Protein AF-A0A7K9TNZ1-F1 (afdb_monomer_lite)

Structure (mmCIF, N/CA/C/O backbone):
data_AF-A0A7K9TNZ1-F1
#
_entry.id   AF-A0A7K9TNZ1-F1
#
loop_
_atom_site.group_PDB
_atom_site.id
_atom_site.type_symbol
_atom_site.label_atom_id
_atom_site.label_alt_id
_atom_site.label_comp_id
_atom_site.label_asym_id
_atom_site.label_entity_id
_atom_site.label_seq_id
_atom_site.pdbx_PDB_ins_code
_atom_site.Cartn_x
_atom_site.Cartn_y
_atom_site.Cartn_z
_atom_site.occupancy
_atom_site.B_iso_or_equiv
_atom_site.auth_seq_id
_atom_site.auth_comp_id
_atom_site.auth_asym_id
_atom_site.auth_atom_id
_atom_site.pdbx_PDB_model_num
ATOM 1 N N . PHE A 1 1 ? -8.057 1.859 35.101 1.00 91.25 1 PHE A N 1
ATOM 2 C CA . PHE A 1 1 ? -7.000 2.106 34.100 1.00 91.25 1 PHE A CA 1
ATOM 3 C C . PHE A 1 1 ? -6.013 3.099 34.682 1.00 91.25 1 PHE A C 1
ATOM 5 O O . PHE A 1 1 ? -6.468 4.070 35.271 1.00 91.25 1 PHE A O 1
ATOM 12 N N . LEU A 1 2 ? -4.711 2.841 34.562 1.00 93.88 2 LEU A N 1
ATOM 13 C CA . LEU A 1 2 ? -3.654 3.801 34.888 1.00 93.88 2 LEU A CA 1
ATOM 14 C C . LEU A 1 2 ? -3.099 4.322 33.561 1.00 93.88 2 LEU A C 1
ATOM 16 O O . LEU A 1 2 ? -2.713 3.509 32.722 1.00 93.88 2 LEU A O 1
ATOM 20 N N . THR A 1 3 ? -3.143 5.633 33.339 1.00 91.81 3 THR A N 1
ATOM 21 C CA . THR A 1 3 ? -2.630 6.248 32.107 1.00 91.81 3 THR A CA 1
ATOM 22 C C . THR A 1 3 ? -1.138 6.549 32.229 1.00 91.81 3 THR A C 1
ATOM 24 O O . THR A 1 3 ? -0.602 6.612 33.336 1.00 91.81 3 THR A O 1
ATOM 27 N N . ASP A 1 4 ? -0.466 6.787 31.101 1.00 94.06 4 ASP A N 1
ATOM 28 C CA . ASP A 1 4 ? 0.961 7.153 31.074 1.00 94.06 4 ASP A CA 1
ATOM 29 C C . ASP A 1 4 ? 1.252 8.465 31.831 1.00 94.06 4 ASP A C 1
ATOM 31 O O . ASP A 1 4 ? 2.362 8.679 32.311 1.00 94.06 4 ASP A O 1
ATOM 35 N N . ASN A 1 5 ? 0.234 9.315 32.005 1.00 93.00 5 ASN A N 1
ATOM 36 C CA . ASN A 1 5 ? 0.309 10.551 32.788 1.00 93.00 5 ASN A CA 1
ATOM 37 C C . ASN A 1 5 ? 0.120 10.316 34.301 1.00 93.00 5 ASN A C 1
ATOM 39 O O . ASN A 1 5 ? 0.139 11.267 35.078 1.00 93.00 5 ASN A O 1
ATOM 43 N N . GLY A 1 6 ? -0.101 9.067 34.726 1.00 92.38 6 GLY A N 1
ATOM 44 C CA . GLY A 1 6 ? -0.365 8.694 36.116 1.00 92.38 6 GLY A CA 1
ATOM 45 C C . GLY A 1 6 ? -1.820 8.872 36.565 1.00 92.38 6 GLY A C 1
ATOM 46 O O . GLY A 1 6 ? -2.116 8.667 37.742 1.00 92.38 6 GLY A O 1
ATOM 47 N N . GLU A 1 7 ? -2.745 9.221 35.665 1.00 93.94 7 GLU A N 1
ATOM 48 C CA . GLU A 1 7 ? -4.162 9.370 36.010 1.00 93.94 7 GLU A CA 1
ATOM 49 C C . GLU A 1 7 ? -4.831 8.006 36.197 1.00 93.94 7 GLU A C 1
ATOM 51 O O . GLU A 1 7 ? -4.594 7.057 35.442 1.00 93.94 7 GLU A O 1
ATOM 56 N N . GLN A 1 8 ? -5.714 7.920 37.192 1.00 94.19 8 GLN A N 1
ATOM 57 C CA . GLN A 1 8 ? -6.472 6.709 37.486 1.00 94.19 8 GLN A CA 1
ATOM 58 C C . GLN A 1 8 ? -7.932 6.871 37.072 1.00 94.19 8 GLN A C 1
ATOM 60 O O . GLN A 1 8 ? -8.657 7.711 37.597 1.00 94.19 8 GLN A O 1
ATOM 65 N N . VAL A 1 9 ? -8.376 6.014 36.155 1.00 92.94 9 VAL A N 1
ATOM 66 C CA . VAL A 1 9 ? -9.773 5.930 35.717 1.00 92.94 9 VAL A CA 1
ATOM 67 C C . VAL A 1 9 ? -10.398 4.666 36.297 1.00 92.94 9 VAL A C 1
ATOM 69 O O . VAL A 1 9 ? -10.047 3.551 35.891 1.00 92.94 9 VAL A O 1
ATOM 72 N N . LEU A 1 10 ? -11.319 4.836 37.244 1.00 93.69 10 LEU A N 1
ATOM 73 C CA . LEU A 1 10 ? -12.128 3.758 37.808 1.00 93.69 10 LEU A CA 1
ATOM 74 C C . LEU A 1 10 ? -13.426 3.621 37.002 1.00 93.69 10 LEU A C 1
ATOM 76 O O . LEU A 1 10 ? -14.097 4.614 36.734 1.00 93.69 10 LEU A O 1
ATOM 80 N N . VAL A 1 11 ? -13.772 2.396 36.604 1.00 93.31 11 VAL A N 1
ATOM 81 C CA . VAL A 1 11 ? -14.991 2.105 35.840 1.00 93.31 11 VAL A CA 1
ATOM 82 C C . VAL A 1 11 ? -15.801 1.072 36.603 1.00 93.31 11 VAL A C 1
ATOM 84 O O . VAL A 1 11 ? -15.355 -0.061 36.761 1.00 93.31 11 VAL A O 1
ATOM 87 N N . ASP A 1 12 ? -16.987 1.468 37.052 1.00 93.94 12 ASP A N 1
ATOM 88 C CA . ASP A 1 12 ? -17.948 0.551 37.654 1.00 93.94 12 ASP A CA 1
ATOM 89 C C . ASP A 1 12 ? -18.566 -0.362 36.582 1.00 93.94 12 ASP A C 1
ATOM 91 O O . ASP A 1 12 ? -18.963 0.094 35.502 1.00 93.94 12 ASP A O 1
ATOM 95 N N . VAL A 1 13 ? -18.623 -1.656 36.879 1.00 95.25 13 VAL A N 1
ATOM 96 C CA . VAL A 1 13 ? -19.103 -2.722 35.991 1.00 95.25 13 VAL A CA 1
ATOM 97 C C . VAL A 1 13 ? -20.244 -3.532 36.606 1.00 95.25 13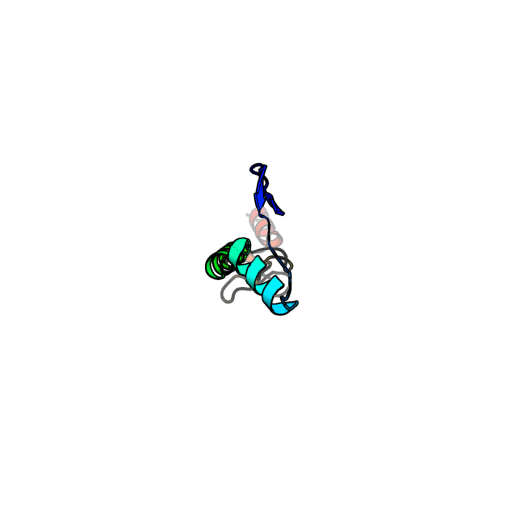 VAL A C 1
ATOM 99 O O . VAL A 1 13 ? -20.710 -4.483 35.979 1.00 95.25 13 VAL A O 1
ATOM 102 N N . GLU A 1 14 ? -20.710 -3.177 37.805 1.00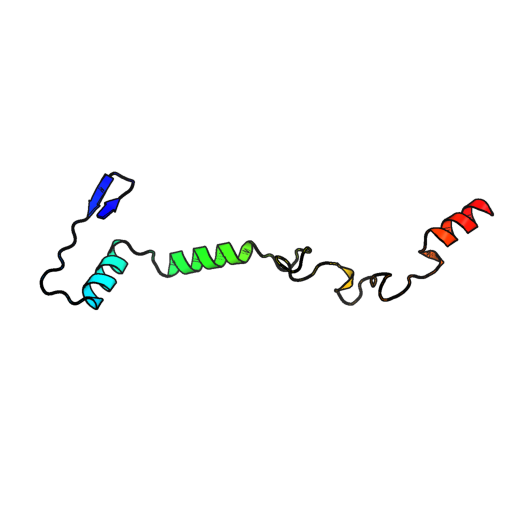 95.56 14 GLU A N 1
ATOM 103 C CA . GLU A 1 14 ? -21.812 -3.880 38.454 1.00 95.56 14 GLU A CA 1
ATOM 104 C C . GLU A 1 14 ? -23.103 -3.778 37.625 1.00 95.56 14 GLU A C 1
ATOM 106 O O . GLU A 1 14 ? -23.407 -2.742 37.034 1.00 95.56 14 GLU A O 1
ATOM 111 N N . ALA A 1 15 ? -23.839 -4.892 37.537 1.00 95.12 15 ALA A N 1
ATOM 112 C CA . ALA A 1 15 ? -25.073 -5.035 36.758 1.00 95.12 15 ALA A CA 1
ATOM 113 C C . ALA A 1 15 ? -24.972 -4.656 35.262 1.00 95.12 15 ALA A C 1
ATOM 115 O O . ALA A 1 15 ? -26.000 -4.507 34.603 1.00 95.12 15 ALA A O 1
ATOM 116 N N . LYS A 1 16 ? -23.760 -4.539 34.701 1.00 94.19 16 LYS A N 1
ATOM 117 C CA . LYS A 1 16 ? -23.549 -4.286 33.270 1.00 94.19 16 LYS A CA 1
ATOM 118 C C . LYS A 1 16 ? -23.271 -5.577 32.517 1.00 94.19 16 LYS A C 1
ATOM 120 O O . LYS A 1 16 ? -22.539 -6.457 32.967 1.00 94.19 16 LYS A O 1
ATOM 125 N N . THR A 1 17 ? -23.815 -5.666 31.315 1.00 96.38 17 THR A N 1
ATOM 126 C CA . THR A 1 17 ? -23.507 -6.745 30.377 1.00 96.38 17 THR A CA 1
ATOM 127 C C . THR A 1 17 ? -22.136 -6.541 29.730 1.00 96.38 17 THR A C 1
ATOM 129 O O . THR A 1 17 ? -21.600 -5.433 29.659 1.00 96.38 17 THR A O 1
ATOM 132 N N . ASN A 1 18 ? -21.566 -7.610 29.173 1.00 95.06 18 ASN A N 1
ATOM 133 C CA . ASN A 1 18 ? -20.288 -7.557 28.457 1.00 95.06 18 ASN A CA 1
ATOM 134 C C . ASN A 1 18 ? -20.267 -6.509 27.324 1.00 95.06 18 ASN A C 1
ATOM 136 O O . ASN A 1 18 ? -19.249 -5.847 27.105 1.00 95.06 18 ASN A O 1
ATOM 140 N N . ARG A 1 19 ? -21.387 -6.336 26.611 1.00 96.19 19 ARG A N 1
ATOM 141 C CA . ARG A 1 19 ? -21.521 -5.348 25.531 1.00 96.19 19 ARG A CA 1
ATOM 142 C C . ARG A 1 19 ? -21.482 -3.921 26.069 1.00 96.19 19 ARG A C 1
ATOM 144 O O . ARG A 1 19 ? -20.717 -3.111 25.554 1.00 96.19 19 ARG A O 1
ATOM 151 N N . GLU A 1 20 ? -22.233 -3.645 27.131 1.00 94.56 20 GLU A N 1
ATOM 152 C CA . GLU A 1 20 ? -22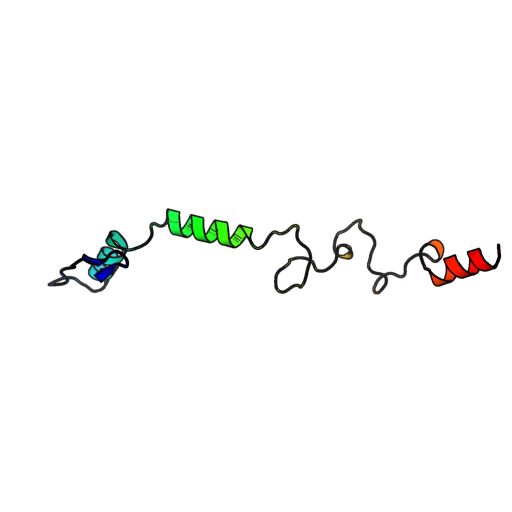.287 -2.321 27.762 1.00 94.56 20 GLU A CA 1
ATOM 153 C C . GLU A 1 20 ? -20.934 -1.918 28.347 1.00 94.56 20 GLU A C 1
ATOM 155 O O . GLU A 1 20 ? -20.494 -0.786 28.155 1.00 94.56 20 GLU A O 1
ATOM 160 N N . ILE A 1 21 ? -20.231 -2.854 28.994 1.00 95.81 21 ILE A N 1
ATOM 161 C CA . ILE A 1 21 ? -18.872 -2.623 29.499 1.00 95.81 21 ILE A CA 1
ATOM 162 C C . ILE A 1 21 ? -17.934 -2.251 28.340 1.00 95.81 21 ILE A C 1
ATOM 164 O O . ILE A 1 21 ? -17.202 -1.263 28.423 1.00 95.81 21 ILE A O 1
ATOM 168 N N . THR A 1 22 ? -17.989 -2.992 27.230 1.00 95.31 22 THR A N 1
ATOM 169 C CA . THR A 1 22 ? -17.121 -2.759 26.062 1.00 95.31 22 THR A CA 1
ATOM 170 C C . THR A 1 22 ? -17.397 -1.406 25.404 1.00 95.31 22 THR A C 1
ATOM 172 O O . THR A 1 22 ? -16.466 -0.660 25.092 1.00 95.31 22 THR A O 1
ATOM 175 N N . GLU A 1 23 ? -18.668 -1.059 25.201 1.00 94.56 23 GLU A N 1
ATOM 176 C CA . GLU A 1 23 ? -19.063 0.225 24.616 1.00 94.56 23 GLU A CA 1
ATOM 177 C C . GLU A 1 23 ? -18.698 1.401 25.525 1.00 94.56 23 GLU A C 1
ATOM 179 O O . GLU A 1 23 ? -18.215 2.427 25.041 1.00 94.56 23 GLU A O 1
ATOM 184 N N . HIS A 1 24 ? -18.851 1.241 26.841 1.00 94.06 24 HIS A N 1
ATOM 185 C CA . HIS A 1 24 ? -18.488 2.258 27.819 1.00 94.06 24 HIS A CA 1
ATOM 186 C C . HIS A 1 24 ? -16.977 2.526 27.843 1.00 94.06 24 HIS A C 1
ATOM 188 O O . HIS A 1 24 ? -16.558 3.680 27.749 1.00 94.06 24 HIS A O 1
ATOM 194 N N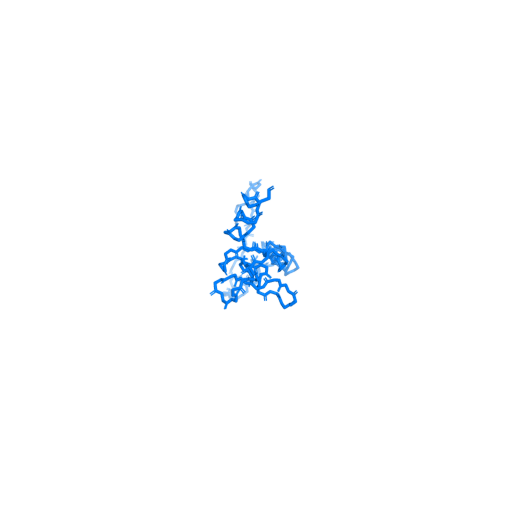 . ILE A 1 25 ? -16.148 1.475 27.866 1.00 94.62 25 ILE A N 1
ATOM 195 C CA . ILE A 1 25 ? -14.684 1.615 27.789 1.00 94.62 25 ILE A CA 1
ATOM 196 C C . ILE A 1 25 ? -14.280 2.270 26.462 1.00 94.62 25 ILE A C 1
ATOM 198 O O . ILE A 1 25 ? -13.474 3.202 26.451 1.00 94.62 25 ILE A O 1
ATOM 202 N N . LYS A 1 26 ? -14.880 1.842 25.342 1.00 93.88 26 LYS A N 1
ATOM 203 C CA . LYS A 1 26 ? -14.628 2.432 24.019 1.00 93.88 26 LYS A CA 1
ATOM 204 C C . LYS A 1 26 ? -15.009 3.912 23.959 1.00 93.88 26 LYS A C 1
ATOM 206 O O . LYS A 1 26 ? -14.358 4.665 23.246 1.00 93.88 26 LYS A O 1
ATOM 211 N N . LYS A 1 27 ? -16.039 4.334 24.693 1.00 92.06 27 LYS A N 1
ATOM 212 C CA . LYS A 1 27 ? -16.467 5.734 24.756 1.00 92.06 27 LYS A CA 1
ATOM 213 C C . LYS A 1 27 ? -15.511 6.611 25.569 1.00 92.06 27 LYS A C 1
ATOM 215 O O . LYS A 1 27 ? -15.298 7.752 25.181 1.00 92.06 27 LYS A O 1
ATOM 220 N N . ILE A 1 28 ? -14.976 6.108 26.684 1.00 92.88 28 ILE A N 1
ATOM 221 C CA . ILE A 1 28 ? -14.123 6.897 27.593 1.00 92.88 28 ILE A CA 1
ATOM 222 C C . ILE A 1 28 ? -12.667 6.932 27.115 1.00 92.88 28 ILE A C 1
ATOM 224 O O . ILE A 1 28 ? -12.051 7.991 27.123 1.00 92.88 28 ILE A O 1
ATOM 228 N N . LEU A 1 29 ? -12.114 5.782 26.719 1.00 93.38 29 LEU A N 1
ATOM 229 C CA . LEU A 1 29 ? -10.684 5.629 26.414 1.00 93.38 29 LEU A CA 1
ATOM 230 C C . LEU A 1 29 ? -10.407 5.241 24.956 1.00 93.38 29 LEU A C 1
ATOM 232 O O . LEU A 1 29 ? -9.256 5.232 24.523 1.00 93.38 29 LEU A O 1
ATOM 236 N N . GLY A 1 30 ? -11.434 4.875 24.189 1.00 93.06 30 GLY A N 1
ATOM 237 C CA . GLY A 1 30 ? -11.262 4.498 22.792 1.00 93.06 30 GLY A CA 1
ATOM 238 C C . GLY A 1 30 ? -10.999 5.710 21.902 1.00 93.06 30 GLY A C 1
ATOM 239 O O . GLY A 1 30 ? -11.576 6.781 22.082 1.00 93.06 30 GLY A O 1
ATOM 240 N N . LYS A 1 31 ? -10.155 5.523 20.883 1.00 94.88 31 LYS A N 1
ATOM 241 C CA . LYS A 1 31 ? -9.975 6.526 19.828 1.00 94.88 31 LYS A CA 1
ATOM 242 C C . LYS A 1 31 ? -11.301 6.779 19.107 1.00 94.88 31 LYS A C 1
ATOM 244 O O . LYS A 1 31 ? -12.081 5.849 18.868 1.00 94.88 31 LYS A O 1
ATOM 249 N N . SER A 1 32 ? -11.532 8.029 18.710 1.00 93.31 32 SER A N 1
ATOM 250 C CA . SER A 1 32 ? -12.680 8.369 17.872 1.00 93.31 32 SER A CA 1
ATOM 251 C C . SER A 1 32 ? -12.546 7.712 16.492 1.00 93.31 32 SER A C 1
ATOM 253 O O . SER A 1 32 ? -11.442 7.414 16.025 1.00 93.31 32 SER A O 1
ATOM 255 N N . LYS A 1 33 ? -13.679 7.494 15.815 1.00 93.06 33 LYS A N 1
ATOM 256 C CA . LYS A 1 33 ? -13.677 6.966 14.440 1.00 93.06 33 LYS A CA 1
ATOM 257 C C . LYS A 1 33 ? -12.886 7.872 13.496 1.00 93.06 33 LYS A C 1
ATOM 259 O O . LYS A 1 33 ? -12.107 7.375 12.696 1.00 93.06 33 LYS A O 1
ATOM 264 N N . GLU A 1 34 ? -13.024 9.184 13.660 1.00 94.69 34 GLU A N 1
ATOM 265 C CA . GLU A 1 34 ? -12.298 10.178 12.871 1.00 94.69 34 GLU A CA 1
ATOM 266 C C . GLU A 1 34 ? -10.777 10.051 13.043 1.00 94.69 34 GLU A C 1
ATOM 268 O O . GLU A 1 34 ? -10.040 10.055 12.056 1.00 94.69 34 GLU A O 1
ATOM 273 N N . THR A 1 35 ? -10.291 9.877 14.278 1.00 94.31 35 THR A N 1
ATOM 274 C CA . THR A 1 35 ? -8.860 9.662 14.535 1.00 94.31 35 THR A CA 1
ATOM 275 C C . THR A 1 35 ? -8.366 8.383 13.861 1.00 94.31 35 THR A C 1
ATOM 277 O O . THR A 1 35 ? -7.321 8.404 13.215 1.00 94.31 35 THR A O 1
ATOM 280 N N . LEU A 1 36 ? -9.130 7.288 13.945 1.00 94.56 36 LEU A N 1
ATOM 281 C CA . LEU A 1 36 ? -8.777 6.021 13.295 1.00 94.56 36 LEU A CA 1
ATOM 282 C C . LEU A 1 36 ? -8.724 6.151 11.765 1.00 94.56 36 LEU A C 1
ATOM 284 O O . LEU A 1 36 ? -7.777 5.681 11.137 1.00 94.56 36 LEU A O 1
ATOM 288 N N . GLU A 1 37 ? -9.705 6.824 11.163 1.00 95.12 37 GLU A N 1
ATOM 289 C CA . GLU A 1 37 ? -9.746 7.072 9.718 1.00 95.12 37 GLU A CA 1
ATOM 290 C C . GLU A 1 37 ? -8.589 7.964 9.253 1.00 95.12 37 GLU A C 1
ATOM 292 O O . GLU A 1 37 ? -8.017 7.744 8.180 1.00 95.12 37 GLU A O 1
ATOM 297 N N . LYS A 1 38 ? -8.211 8.965 10.058 1.00 94.81 38 LYS A N 1
ATOM 298 C CA . LYS A 1 38 ? -7.061 9.830 9.780 1.00 94.81 38 LYS A CA 1
ATOM 299 C C . LYS A 1 38 ? -5.750 9.044 9.818 1.00 94.81 38 LYS A C 1
ATOM 301 O O . LYS A 1 38 ? -4.980 9.133 8.862 1.00 94.81 38 LYS A O 1
ATOM 306 N N . GLU A 1 39 ? -5.528 8.242 10.858 1.00 93.75 39 GLU A N 1
ATOM 307 C CA . GLU A 1 39 ? -4.346 7.376 10.988 1.00 93.75 39 GLU A CA 1
ATOM 308 C C . GLU A 1 39 ? -4.249 6.386 9.815 1.00 93.75 39 GLU A C 1
ATOM 310 O O . GLU A 1 39 ? -3.181 6.194 9.226 1.00 93.75 39 GLU A O 1
ATOM 315 N N . GLU A 1 40 ? -5.375 5.792 9.408 1.00 93.06 40 GLU A N 1
ATOM 316 C CA . GLU A 1 40 ? -5.414 4.892 8.256 1.00 93.06 40 GLU A CA 1
ATOM 317 C C . GLU A 1 40 ? -5.070 5.622 6.948 1.00 93.06 40 GLU A C 1
ATOM 319 O O . GLU A 1 40 ? -4.299 5.116 6.125 1.00 93.06 40 GLU A O 1
ATOM 324 N N . ARG A 1 41 ? -5.611 6.830 6.751 1.00 90.75 41 ARG A N 1
ATOM 325 C CA . ARG A 1 41 ? -5.325 7.665 5.578 1.00 90.75 41 ARG A CA 1
ATOM 326 C C . ARG A 1 41 ? -3.854 8.063 5.516 1.00 90.75 41 ARG A C 1
ATOM 328 O O . ARG A 1 41 ? -3.270 8.042 4.436 1.00 90.75 41 ARG A O 1
ATOM 335 N N . GLU A 1 42 ? -3.249 8.410 6.646 1.00 91.19 42 GLU A N 1
ATOM 336 C CA . GLU A 1 42 ? -1.824 8.734 6.734 1.00 91.19 42 GLU A CA 1
ATOM 337 C C . GLU A 1 42 ? -0.950 7.520 6.413 1.00 91.19 42 GLU A C 1
ATOM 339 O O . GLU A 1 42 ? -0.028 7.636 5.605 1.00 91.19 42 GLU A O 1
ATOM 344 N N . ARG A 1 43 ? -1.300 6.330 6.916 1.00 87.50 43 ARG A N 1
ATOM 345 C CA . ARG A 1 43 ? -0.594 5.088 6.567 1.00 87.50 43 ARG A CA 1
ATOM 346 C C . ARG A 1 43 ? -0.654 4.788 5.067 1.00 87.50 43 ARG A C 1
ATOM 348 O O . ARG A 1 43 ? 0.346 4.371 4.491 1.00 87.50 43 ARG A O 1
ATOM 355 N N . LYS A 1 44 ? -1.795 5.036 4.412 1.00 84.81 44 LYS A N 1
ATOM 356 C CA . LYS A 1 44 ? -1.949 4.861 2.953 1.00 84.81 44 LYS A CA 1
ATOM 357 C C . LYS A 1 44 ? -1.082 5.826 2.136 1.00 84.81 44 LYS A C 1
ATOM 359 O O . LYS A 1 44 ? -0.656 5.462 1.045 1.00 84.81 44 LYS A O 1
ATOM 364 N N . LYS A 1 45 ? -0.782 7.029 2.643 1.00 78.31 45 LYS A N 1
ATOM 365 C CA . LYS A 1 45 ? 0.123 7.975 1.957 1.00 78.31 45 LYS A CA 1
ATOM 366 C C . LYS A 1 45 ? 1.558 7.454 1.856 1.00 78.31 45 LYS A C 1
ATOM 368 O O . LYS A 1 45 ? 2.260 7.849 0.931 1.00 78.31 45 LYS A O 1
ATOM 373 N N . LEU A 1 46 ? 1.979 6.578 2.773 1.00 73.94 46 LEU A N 1
ATOM 374 C CA . LEU A 1 46 ? 3.328 6.006 2.779 1.00 73.94 46 LEU A CA 1
ATOM 375 C C . LEU A 1 46 ? 3.590 5.138 1.535 1.00 73.94 46 LEU A C 1
ATOM 377 O O . LEU A 1 46 ? 4.701 5.121 1.014 1.00 73.94 46 LEU A O 1
ATOM 381 N N . SER A 1 47 ? 2.558 4.464 1.020 1.00 81.75 47 SER A N 1
ATOM 382 C CA . SER A 1 47 ? 2.604 3.713 -0.238 1.00 81.75 47 SER A CA 1
ATOM 383 C C . SER A 1 47 ? 2.178 4.606 -1.406 1.00 81.75 47 SER A C 1
ATOM 385 O O . SER A 1 47 ? 1.009 4.623 -1.799 1.00 81.75 47 SER A O 1
ATOM 387 N N . HIS A 1 48 ? 3.111 5.391 -1.945 1.00 86.44 48 HIS A N 1
ATOM 388 C CA . HIS A 1 48 ? 2.787 6.350 -2.999 1.00 86.44 48 HIS A CA 1
ATOM 389 C C . HIS A 1 48 ? 2.816 5.698 -4.400 1.00 86.44 48 HIS A C 1
ATOM 391 O O . HIS A 1 48 ? 3.856 5.175 -4.802 1.00 86.44 48 HIS A O 1
ATOM 397 N N . PRO A 1 49 ? 1.732 5.757 -5.199 1.00 88.94 49 PRO A N 1
ATOM 398 C CA . PRO A 1 49 ? 1.611 5.010 -6.461 1.00 88.94 49 PRO A CA 1
ATOM 399 C C . PRO A 1 49 ? 2.580 5.459 -7.567 1.00 88.94 49 PRO A C 1
ATOM 401 O O . PRO A 1 49 ? 2.832 4.715 -8.518 1.00 88.94 49 PRO A O 1
ATOM 404 N N . ALA A 1 50 ? 3.128 6.672 -7.467 1.00 90.62 50 ALA A N 1
ATOM 405 C CA . ALA A 1 50 ? 4.118 7.180 -8.417 1.00 90.62 50 ALA A CA 1
ATOM 406 C C . ALA A 1 50 ? 5.549 6.685 -8.136 1.00 90.62 50 ALA A C 1
ATOM 408 O O . ALA A 1 50 ? 6.451 6.961 -8.921 1.00 90.62 50 ALA A O 1
ATOM 409 N N . THR A 1 51 ? 5.775 5.973 -7.029 1.00 93.00 51 THR A N 1
ATOM 410 C CA . THR A 1 51 ? 7.095 5.419 -6.703 1.00 93.00 51 THR A CA 1
ATOM 411 C C . THR A 1 51 ? 7.331 4.090 -7.418 1.00 93.00 51 THR A C 1
ATOM 413 O O . THR A 1 51 ? 6.396 3.317 -7.638 1.00 93.00 51 THR A O 1
ATOM 416 N N . PHE A 1 52 ? 8.593 3.833 -7.760 1.00 95.31 52 PHE A N 1
ATOM 417 C CA . PHE A 1 52 ? 9.044 2.596 -8.393 1.00 95.31 52 PHE A CA 1
ATOM 418 C C . PHE A 1 52 ? 9.969 1.842 -7.446 1.00 95.31 52 PHE A C 1
ATOM 420 O O . PHE A 1 52 ? 10.758 2.457 -6.727 1.00 95.31 52 PHE A O 1
ATOM 427 N N . GLY A 1 53 ? 9.889 0.519 -7.464 1.00 94.69 53 GLY A N 1
ATOM 428 C CA . GLY A 1 53 ? 10.726 -0.343 -6.642 1.00 94.69 53 GLY A CA 1
ATOM 429 C C . GLY A 1 53 ? 10.142 -1.748 -6.526 1.00 94.69 53 GLY A C 1
ATOM 430 O O . GLY A 1 53 ? 9.218 -2.083 -7.259 1.00 94.69 53 GLY A O 1
ATOM 431 N N . PRO A 1 54 ? 10.644 -2.580 -5.601 1.00 95.12 54 PRO A N 1
ATOM 432 C CA . PRO A 1 54 ? 10.225 -3.975 -5.483 1.00 95.12 54 PRO A CA 1
ATOM 433 C C . PRO A 1 54 ? 8.707 -4.132 -5.330 1.00 95.12 54 PRO A C 1
ATOM 435 O O . PRO A 1 54 ? 8.090 -3.418 -4.529 1.00 95.12 54 PRO A O 1
ATOM 438 N N . LYS A 1 55 ? 8.122 -5.138 -5.997 1.00 91.00 55 LYS A N 1
ATOM 439 C CA . LYS A 1 55 ? 6.670 -5.430 -5.979 1.00 91.00 55 LYS A CA 1
ATOM 440 C C . LYS A 1 55 ? 6.046 -5.592 -4.594 1.00 91.00 55 LYS A C 1
ATOM 442 O O . LYS A 1 55 ? 4.835 -5.477 -4.441 1.00 91.00 55 LYS A O 1
ATOM 447 N N . LYS A 1 56 ? 6.858 -5.848 -3.565 1.00 93.00 56 LYS A N 1
ATOM 448 C CA . LYS A 1 56 ? 6.400 -5.901 -2.172 1.00 93.00 56 LYS A CA 1
ATOM 449 C C . LYS A 1 56 ? 5.848 -4.557 -1.675 1.00 93.00 56 LYS A C 1
ATOM 451 O O . LYS A 1 56 ? 4.957 -4.553 -0.832 1.00 93.00 56 LYS A O 1
ATOM 456 N N . TYR A 1 57 ? 6.395 -3.439 -2.154 1.00 90.50 57 TYR A N 1
ATOM 457 C CA . TYR A 1 57 ? 6.098 -2.101 -1.627 1.00 90.50 57 TYR A CA 1
ATOM 458 C C . TYR A 1 57 ? 5.613 -1.117 -2.696 1.00 90.50 57 TYR A C 1
ATOM 460 O O . TYR A 1 57 ? 5.007 -0.103 -2.355 1.00 90.50 57 TYR A O 1
ATOM 468 N N . HIS A 1 58 ? 5.866 -1.408 -3.973 1.00 93.44 58 HIS A N 1
ATOM 469 C CA . HIS A 1 58 ? 5.559 -0.520 -5.089 1.00 93.44 58 HIS A CA 1
ATOM 470 C C . HIS A 1 58 ? 4.724 -1.235 -6.146 1.00 93.44 58 HIS A C 1
ATOM 472 O O . HIS A 1 58 ? 4.787 -2.452 -6.298 1.00 93.44 58 HIS A O 1
ATOM 478 N N . LEU A 1 59 ? 3.950 -0.451 -6.896 1.00 92.88 59 LEU A N 1
ATOM 479 C CA . LEU A 1 59 ? 3.090 -0.973 -7.960 1.00 92.88 59 LEU A CA 1
ATOM 480 C C . LEU A 1 59 ? 3.878 -1.387 -9.206 1.00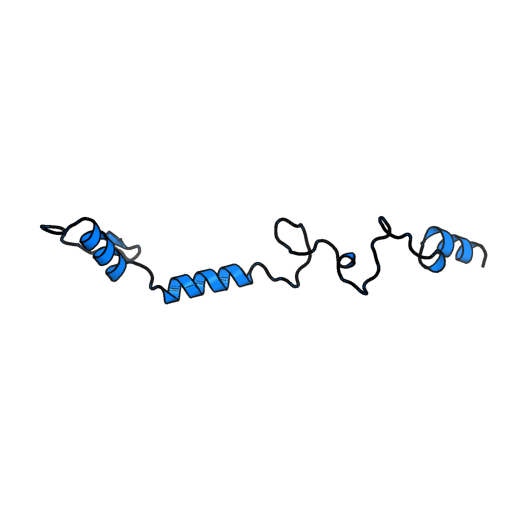 92.88 59 LEU A C 1
ATOM 482 O O . LEU A 1 59 ? 3.414 -2.237 -9.957 1.00 92.88 59 LEU A O 1
ATOM 486 N N . ARG A 1 60 ? 5.030 -0.750 -9.436 1.00 94.19 60 ARG A N 1
ATOM 487 C CA . ARG A 1 60 ? 5.870 -0.925 -10.624 1.00 94.19 60 ARG A CA 1
ATOM 488 C C . ARG A 1 60 ? 7.325 -1.026 -10.203 1.00 94.19 60 ARG A C 1
ATOM 490 O O . ARG A 1 60 ? 7.770 -0.243 -9.362 1.00 94.19 60 ARG A O 1
ATOM 497 N N . GLU A 1 61 ? 8.065 -1.944 -10.807 1.00 95.56 61 GLU A N 1
ATOM 498 C CA . GLU A 1 61 ? 9.492 -2.133 -10.531 1.00 95.56 61 GLU A CA 1
ATOM 499 C C . GLU A 1 61 ? 10.348 -1.282 -11.454 1.00 95.56 61 GLU A C 1
ATOM 501 O O . GLU A 1 61 ? 11.297 -0.635 -11.008 1.00 95.56 61 GLU A O 1
ATOM 506 N N . CYS A 1 62 ? 9.986 -1.241 -12.733 1.00 95.88 62 CYS A N 1
ATOM 507 C CA . CYS A 1 62 ? 10.721 -0.493 -13.735 1.00 95.88 62 CYS A CA 1
ATOM 508 C C . CYS A 1 62 ? 9.795 0.414 -14.547 1.00 95.88 62 CYS A C 1
ATOM 510 O O . CYS A 1 62 ? 8.635 0.104 -14.808 1.00 95.88 62 CYS A O 1
ATOM 512 N N . MET A 1 63 ? 10.345 1.534 -15.014 1.00 96.19 63 MET A N 1
ATOM 513 C CA . MET A 1 63 ? 9.647 2.475 -15.893 1.00 96.19 63 MET A CA 1
ATOM 514 C C . MET A 1 63 ? 9.202 1.831 -17.217 1.00 96.19 63 MET A C 1
ATOM 516 O O . MET A 1 63 ? 8.237 2.285 -17.822 1.00 96.19 63 MET A O 1
ATOM 520 N N . CYS A 1 64 ? 9.863 0.753 -17.650 1.00 95.50 64 CYS A N 1
ATOM 521 C CA . CYS A 1 64 ? 9.511 0.036 -18.876 1.00 95.50 64 CYS A CA 1
ATOM 522 C C . CYS A 1 64 ? 8.115 -0.611 -18.845 1.00 95.50 64 CYS A C 1
ATOM 524 O O . CYS A 1 64 ? 7.637 -1.060 -19.879 1.00 95.50 64 CYS A O 1
ATOM 526 N N . GLU A 1 65 ? 7.485 -0.706 -17.670 1.00 93.94 65 GLU A N 1
ATOM 527 C CA . GLU A 1 65 ? 6.108 -1.189 -17.507 1.00 93.94 65 GLU A CA 1
ATOM 528 C C . GLU A 1 65 ? 5.064 -0.144 -17.931 1.00 93.94 65 GLU A C 1
ATOM 530 O O . GLU A 1 65 ? 3.881 -0.458 -18.026 1.00 93.94 65 GLU A O 1
ATOM 535 N N . ILE A 1 66 ? 5.476 1.108 -18.154 1.00 94.25 66 ILE A N 1
ATOM 536 C CA . ILE A 1 66 ? 4.584 2.189 -18.570 1.00 94.25 66 ILE A CA 1
ATOM 537 C C . ILE A 1 66 ? 4.542 2.267 -20.093 1.00 94.25 66 ILE A C 1
ATOM 539 O O . ILE A 1 66 ? 5.570 2.417 -20.754 1.00 94.25 66 ILE A O 1
ATOM 543 N N . GLU A 1 67 ? 3.334 2.221 -20.648 1.00 94.06 67 GLU A N 1
ATOM 544 C CA . GLU A 1 67 ? 3.109 2.363 -22.085 1.00 94.06 67 GLU A CA 1
ATOM 545 C C . GLU A 1 67 ? 3.675 3.686 -22.623 1.00 94.06 67 GLU A C 1
ATOM 547 O O . GLU A 1 67 ? 3.608 4.737 -21.983 1.00 94.06 67 GLU A O 1
ATOM 552 N N . GLY A 1 68 ? 4.273 3.624 -23.813 1.00 94.75 68 GLY A N 1
ATOM 553 C CA . GLY A 1 68 ? 4.966 4.754 -24.433 1.00 94.75 68 GLY A CA 1
ATOM 554 C C . GLY A 1 68 ? 6.400 4.979 -23.938 1.00 94.75 68 GLY A C 1
ATOM 555 O O . GLY A 1 68 ? 7.132 5.739 -24.569 1.00 94.75 68 GLY A O 1
ATOM 556 N N . GLN A 1 69 ? 6.836 4.314 -22.861 1.00 96.12 69 GLN A N 1
ATOM 557 C CA . GLN A 1 69 ? 8.240 4.318 -22.441 1.00 96.12 69 GLN A CA 1
ATOM 558 C C . GLN A 1 69 ? 9.068 3.289 -23.216 1.00 96.12 69 GLN A C 1
ATOM 560 O O . GLN A 1 69 ? 8.547 2.379 -23.862 1.00 96.12 69 GLN A O 1
ATOM 565 N N . VAL A 1 70 ? 10.394 3.434 -23.144 1.00 96.12 70 VAL A N 1
ATOM 566 C CA . VAL A 1 70 ? 11.323 2.492 -23.778 1.00 96.12 70 VAL A CA 1
ATOM 567 C C . VAL A 1 70 ? 11.188 1.113 -23.110 1.00 96.12 70 VAL A C 1
ATOM 569 O O . VAL A 1 70 ? 11.353 1.015 -21.889 1.00 96.12 70 VAL A O 1
ATOM 572 N N . PRO A 1 71 ? 10.916 0.039 -23.876 1.00 96.50 71 PRO A N 1
ATOM 573 C CA . PRO A 1 71 ? 10.780 -1.300 -23.319 1.00 96.50 71 PRO A CA 1
ATOM 574 C C . PRO A 1 71 ? 12.125 -1.830 -22.809 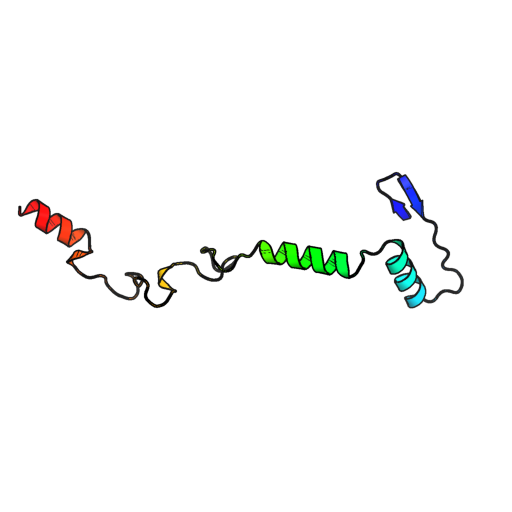1.00 96.50 71 PRO A C 1
ATOM 576 O O . PRO A 1 71 ? 13.198 -1.450 -23.287 1.00 96.50 71 PRO A O 1
ATOM 579 N N . CYS A 1 72 ? 12.078 -2.746 -21.840 1.00 96.94 72 CYS A N 1
ATOM 580 C CA . CYS A 1 72 ? 13.297 -3.350 -21.314 1.00 96.94 72 CYS A CA 1
ATOM 581 C C . CYS A 1 72 ? 13.973 -4.229 -22.393 1.00 96.94 72 CYS A C 1
ATOM 583 O O . CYS A 1 72 ? 13.289 -5.050 -23.017 1.00 96.94 72 CYS A O 1
ATOM 585 N N . PRO A 1 73 ? 15.310 -4.129 -22.574 1.00 96.31 73 PRO A N 1
ATOM 586 C CA . PRO A 1 73 ? 16.058 -4.891 -23.579 1.00 96.31 73 PRO A CA 1
ATOM 587 C C . PRO A 1 73 ? 15.894 -6.411 -23.498 1.00 96.31 73 PRO A C 1
ATOM 589 O O . PRO A 1 73 ? 16.135 -7.100 -24.486 1.00 96.31 73 PRO A O 1
ATOM 592 N N . ALA A 1 74 ? 15.521 -6.929 -22.322 1.00 95.31 74 ALA A N 1
ATOM 593 C CA . ALA A 1 74 ? 15.268 -8.350 -22.103 1.00 95.31 74 ALA A CA 1
ATOM 594 C C . ALA A 1 74 ? 14.029 -8.857 -22.862 1.00 95.31 74 ALA A C 1
ATOM 596 O O . ALA A 1 74 ? 14.000 -10.020 -23.253 1.00 95.31 74 ALA A O 1
ATOM 597 N N . PHE A 1 75 ? 13.031 -7.995 -23.086 1.00 93.50 75 PHE A N 1
ATOM 598 C CA . PHE A 1 75 ? 11.810 -8.337 -23.822 1.00 93.50 75 PHE A CA 1
ATOM 599 C C . PHE A 1 75 ? 11.872 -7.874 -25.276 1.00 93.50 75 PHE A C 1
ATOM 601 O O . PHE A 1 75 ? 11.474 -8.608 -26.176 1.00 93.50 75 PHE A O 1
ATOM 608 N N . VAL A 1 76 ? 12.381 -6.660 -25.510 1.00 94.94 76 VAL A N 1
ATOM 609 C CA . VAL A 1 76 ? 12.481 -6.065 -26.846 1.00 94.94 76 VAL A CA 1
ATOM 610 C C . VAL A 1 76 ? 13.904 -5.552 -27.050 1.00 94.94 76 VAL A C 1
ATOM 612 O O . VAL A 1 76 ? 14.294 -4.571 -26.413 1.00 94.94 76 VAL A O 1
ATOM 615 N N . PRO A 1 77 ? 14.704 -6.182 -27.929 1.00 95.38 77 PRO A N 1
ATOM 616 C CA . PRO A 1 77 ? 16.056 -5.725 -28.207 1.00 95.38 77 PRO A CA 1
ATOM 617 C C . PRO A 1 77 ? 16.065 -4.279 -28.705 1.00 95.38 77 PRO A C 1
ATOM 619 O O . PRO A 1 77 ? 15.370 -3.932 -29.659 1.00 95.38 77 PRO A O 1
ATOM 622 N N . LEU A 1 78 ? 16.896 -3.443 -28.085 1.00 95.25 78 LEU A N 1
ATOM 623 C CA . LEU A 1 78 ? 17.050 -2.056 -28.519 1.00 95.25 78 LEU A CA 1
ATOM 624 C C . LEU A 1 78 ? 17.751 -1.965 -29.890 1.00 95.25 78 LEU A C 1
ATOM 626 O O . LEU A 1 78 ? 18.573 -2.835 -30.216 1.00 95.25 78 LEU A O 1
ATOM 630 N N . PRO A 1 79 ? 17.499 -0.891 -30.663 1.00 95.81 79 PRO A N 1
ATOM 631 C CA . PRO A 1 79 ? 18.185 -0.626 -31.928 1.00 95.81 79 PRO A CA 1
ATOM 632 C C . PRO A 1 79 ? 19.713 -0.635 -31.790 1.00 95.81 79 PRO A C 1
ATOM 634 O O . PRO A 1 79 ? 20.266 -0.313 -30.730 1.00 95.81 79 PRO A O 1
ATOM 637 N N . LYS A 1 80 ? 20.425 -1.009 -32.860 1.00 94.88 80 LYS A N 1
ATOM 638 C CA . LYS A 1 80 ? 21.895 -1.154 -32.840 1.00 94.88 80 LYS A CA 1
ATOM 639 C C . LYS A 1 80 ? 22.582 0.165 -32.499 1.00 94.88 80 LYS A C 1
ATOM 641 O O . LYS A 1 80 ? 23.545 0.174 -31.739 1.00 94.88 80 LYS A O 1
ATOM 646 N N . GLU A 1 81 ? 22.011 1.260 -32.973 1.00 93.56 81 GLU A N 1
ATOM 647 C CA . GLU A 1 81 ? 22.446 2.637 -32.775 1.00 93.56 81 GLU A CA 1
ATOM 648 C C . GLU A 1 81 ? 22.406 3.035 -31.297 1.00 93.56 81 GLU A C 1
ATOM 650 O O . GLU A 1 81 ? 23.138 3.929 -30.893 1.00 93.56 81 GLU A O 1
ATOM 655 N N . MET A 1 82 ? 21.592 2.371 -30.465 1.00 92.62 82 MET A N 1
ATOM 656 C CA . MET A 1 82 ? 21.510 2.611 -29.018 1.00 92.62 82 MET A CA 1
ATOM 657 C C . MET A 1 82 ? 22.402 1.673 -28.194 1.00 92.62 82 MET A C 1
ATOM 659 O O . MET A 1 82 ? 22.657 1.945 -27.021 1.00 92.62 82 MET A O 1
ATOM 663 N N . ARG A 1 83 ? 22.911 0.587 -28.784 1.00 94.19 83 ARG A N 1
ATOM 664 C CA . ARG A 1 83 ? 23.674 -0.452 -28.078 1.00 94.19 83 ARG A CA 1
ATOM 665 C C . ARG A 1 83 ? 25.170 -0.133 -28.066 1.00 94.19 83 ARG A C 1
ATOM 667 O O . ARG A 1 83 ? 25.785 0.086 -29.108 1.00 94.19 83 ARG A O 1
ATOM 674 N N . GLY A 1 84 ? 25.782 -0.201 -26.881 1.00 94.56 84 GLY A N 1
ATOM 675 C CA . GLY A 1 84 ? 27.194 0.151 -26.670 1.00 94.56 84 GLY A CA 1
ATOM 676 C C . GLY A 1 84 ? 28.179 -0.583 -27.588 1.00 94.56 84 GLY A C 1
ATOM 677 O O . GLY A 1 84 ? 29.070 0.051 -28.137 1.00 94.56 84 GLY A O 1
ATOM 678 N N . LYS A 1 85 ? 27.969 -1.886 -27.841 1.00 94.75 85 LYS A N 1
ATOM 679 C CA . LYS A 1 85 ? 28.826 -2.697 -28.730 1.00 94.75 85 LYS A CA 1
ATOM 680 C C . LYS A 1 85 ? 29.014 -2.072 -30.121 1.00 94.75 85 LYS A C 1
ATOM 682 O O . LYS A 1 85 ? 30.129 -2.068 -30.625 1.00 94.75 85 LYS A O 1
ATOM 687 N N . TYR A 1 86 ? 27.944 -1.558 -30.734 1.00 94.19 86 TYR A N 1
ATOM 688 C CA . TYR A 1 86 ? 28.012 -0.984 -32.084 1.00 94.19 86 TYR A CA 1
ATOM 689 C C . TYR A 1 86 ? 28.490 0.469 -32.060 1.00 94.19 86 TYR A C 1
ATOM 691 O O . TYR A 1 86 ? 29.289 0.850 -32.907 1.00 94.19 86 TYR A O 1
ATOM 699 N N . LYS A 1 87 ? 28.093 1.253 -31.045 1.00 93.19 87 LYS A N 1
ATOM 700 C CA . LYS A 1 87 ? 28.613 2.618 -30.854 1.00 93.19 87 LYS A CA 1
ATOM 701 C C . LYS A 1 87 ? 30.136 2.643 -30.717 1.00 93.19 87 LYS A C 1
ATOM 703 O O . LYS A 1 87 ? 30.780 3.510 -31.294 1.00 93.19 87 LYS A O 1
ATOM 708 N N . SER A 1 88 ? 30.704 1.717 -29.945 1.00 92.75 88 SER A N 1
ATOM 709 C CA . SER A 1 88 ? 32.154 1.650 -29.744 1.00 92.75 88 SER A CA 1
ATOM 710 C C . SER A 1 88 ? 32.893 1.193 -30.999 1.00 92.75 88 SER A C 1
ATOM 712 O O . SER A 1 88 ? 33.945 1.741 -31.296 1.00 92.75 88 SER A O 1
ATOM 714 N N . ALA A 1 89 ? 32.335 0.244 -31.758 1.00 90.88 89 ALA A N 1
ATOM 715 C CA . ALA A 1 89 ? 32.918 -0.179 -33.031 1.00 90.88 89 ALA A CA 1
ATOM 716 C C . ALA A 1 89 ? 33.009 0.994 -34.022 1.00 90.88 89 ALA A C 1
ATOM 718 O O . ALA A 1 89 ? 34.092 1.292 -34.504 1.00 90.88 89 ALA A O 1
ATOM 719 N N . MET A 1 90 ? 31.918 1.748 -34.201 1.00 83.81 90 MET A N 1
ATOM 720 C CA . MET A 1 90 ? 31.899 2.916 -35.093 1.00 83.81 90 MET A CA 1
ATOM 721 C C . MET A 1 90 ? 32.858 4.034 -34.661 1.00 83.81 90 MET A C 1
ATOM 723 O O . MET A 1 90 ? 33.371 4.755 -35.505 1.00 83.81 90 MET A O 1
ATOM 727 N N . LYS A 1 91 ? 33.094 4.204 -33.352 1.00 81.81 91 LYS A N 1
ATOM 728 C CA . LYS A 1 91 ? 34.058 5.189 -32.834 1.00 81.81 91 LYS A CA 1
ATOM 729 C C . LYS A 1 91 ? 35.514 4.779 -33.027 1.00 81.81 91 LYS A C 1
ATOM 731 O O . LYS A 1 91 ? 36.357 5.655 -33.086 1.00 81.81 91 LYS A O 1
ATOM 736 N N . ASN A 1 92 ? 35.801 3.480 -33.056 1.00 76.06 92 ASN A N 1
ATOM 737 C CA . ASN A 1 92 ? 37.155 2.969 -33.270 1.00 76.06 92 ASN A CA 1
ATOM 738 C C . ASN A 1 92 ? 37.514 2.891 -34.764 1.00 76.06 92 ASN A C 1
ATOM 740 O O . ASN A 1 92 ? 38.686 2.764 -35.099 1.00 76.06 92 ASN A O 1
ATOM 744 N N . GLU A 1 93 ? 36.507 2.913 -35.640 1.00 69.12 93 GLU A N 1
ATOM 745 C CA . GLU A 1 93 ? 36.647 2.939 -37.103 1.00 69.12 93 GLU A CA 1
ATOM 746 C C . GLU A 1 93 ? 36.737 4.369 -37.678 1.00 69.12 93 GLU A C 1
ATOM 748 O O . GLU A 1 93 ? 37.009 4.519 -38.869 1.00 69.12 93 GLU A O 1
ATOM 753 N N . ALA A 1 94 ? 36.504 5.396 -36.852 1.00 59.59 94 ALA A N 1
ATOM 754 C CA . ALA A 1 94 ? 36.598 6.820 -37.190 1.00 59.59 94 ALA A CA 1
ATOM 755 C C . ALA A 1 94 ? 37.917 7.423 -36.687 1.00 59.59 94 ALA A C 1
ATOM 757 O O . ALA A 1 94 ? 38.464 8.288 -37.406 1.00 59.59 94 ALA A O 1
#

Foldseek 3Di:
DQDPVRDDDDDDCPPHDPVRVVVVCCVPPNDDPVVVVVVVVVVVVQQPAPDAPDPVRYPHPDPLVDPPDDHDCVVPNDDLCPDPVNVVVVVVVD

pLDDT: mean 92.21, std 5.89, range [59.59, 96.94]

Radius of gyration: 29.95 Å; chains: 1; bounding box: 62×19×76 Å

Organism: NCBI:txid176938

Secondary structure (DSSP, 8-state):
-B-TTS-B-----TT--HHHHHHHHHHHTSPPHHHHHHHHHHHHHHS-TT-BS-TTT-SBSSGGGSTTSPPPTTTSPPPGGGSHHHHHHHHH--

Sequence (94 aa):
FLTDNGEQVLVDVEAKTNREITEHIKKILGKSKETLEKEERERKKLSHPATFGPKKYHLRECMCEIEGQVPCPAFVPLPKEMRGKYKSAMKNEA

InterPro domains:
  IPR040049 Ribosomal subunit protein mS25/mL61, mitochondrial [PTHR13274] (1-93)